Protein AF-A0A6G2DNI9-F1 (afdb_monomer_lite)

InterPro domains:
  IPR011733 Conserved hypothetical CHP02185, integral membrane [PF09605] (8-115)

Foldseek 3Di:
DDDQDDDPVLVVLLVVLLVVLVVLLVVLVVLVVPVVSVVVSVVVSCVVSVVSLLVSLQVDLHQCSQVVSQQPVLVVVVVVPDDCCSNVVSNVVSVVLSVLCVVVSSNDPVSNNVD

pLDDT: mean 88.06, std 8.9, range [38.59, 94.94]

Secondary structure (DSSP, 8-state):
----SPPHHHHHHHHHHHHHHHHHHHHHHGGGGSTTGGGTHHHHHHHHHHHHHHHHHHH--STTHHHHHHHHHHHHHHHTT--HHHHHHHHHHHHHHHHHHHHTTTT-HHHHHH-

Organism: Streptococcus pneumoniae (NCBI:txid1313)

Radius of gyration: 14.72 Å; chains: 1; bounding box: 38×23×41 Å

Structure (mmCIF, N/CA/C/O backbone):
data_AF-A0A6G2DNI9-F1
#
_entry.id   AF-A0A6G2DNI9-F1
#
loop_
_atom_site.group_PDB
_atom_site.id
_atom_site.type_symbol
_atom_site.label_atom_id
_atom_site.label_alt_id
_atom_site.label_comp_id
_atom_site.label_asym_id
_atom_site.label_entity_id
_atom_site.label_seq_id
_atom_site.pdbx_PDB_ins_code
_atom_site.Cartn_x
_atom_site.Cartn_y
_atom_site.Cartn_z
_atom_site.occupancy
_atom_site.B_iso_or_equiv
_atom_site.auth_seq_id
_atom_site.auth_comp_id
_atom_site.auth_asym_id
_atom_site.auth_atom_id
_atom_site.pdbx_PDB_model_num
ATOM 1 N N . MET A 1 1 ? -18.859 -1.297 23.348 1.00 38.59 1 MET A N 1
ATOM 2 C CA . MET A 1 1 ? -17.508 -1.582 22.803 1.00 38.59 1 MET A CA 1
ATOM 3 C C . MET A 1 1 ? -17.585 -1.586 21.266 1.00 38.59 1 MET A C 1
ATOM 5 O O . MET A 1 1 ? -17.196 -2.557 20.636 1.00 38.59 1 MET A O 1
ATOM 9 N N . ASP A 1 2 ? -18.050 -0.495 20.629 1.00 44.97 2 ASP A N 1
ATOM 10 C CA . ASP A 1 2 ? -18.661 -0.581 19.278 1.00 44.97 2 ASP A CA 1
ATOM 11 C C . ASP A 1 2 ? -18.185 0.470 18.255 1.00 44.97 2 ASP A C 1
ATOM 13 O O . ASP A 1 2 ? -18.975 1.004 17.482 1.00 44.97 2 ASP A O 1
ATOM 17 N N . ASN A 1 3 ? -16.886 0.789 18.201 1.00 56.22 3 ASN A N 1
ATOM 18 C CA . ASN A 1 3 ? -16.357 1.743 17.201 1.00 56.22 3 ASN A CA 1
ATOM 19 C C . ASN A 1 3 ? -15.251 1.191 16.283 1.00 56.22 3 ASN A C 1
ATOM 21 O O . ASN A 1 3 ? -14.615 1.957 15.561 1.00 56.22 3 ASN A O 1
ATOM 25 N N . LYS A 1 4 ? -15.044 -0.133 16.250 1.00 66.25 4 LYS A N 1
ATOM 26 C CA . LYS A 1 4 ? -14.013 -0.766 15.401 1.00 66.25 4 LYS A CA 1
ATOM 27 C C . LYS A 1 4 ? -14.487 -1.158 13.992 1.00 66.25 4 LYS A C 1
ATOM 29 O O . LYS A 1 4 ? -13.676 -1.614 13.202 1.00 66.25 4 LYS A O 1
ATOM 34 N N . LYS A 1 5 ? -15.766 -0.971 13.643 1.00 79.69 5 LYS A N 1
ATOM 35 C CA . LYS A 1 5 ? -16.270 -1.266 12.287 1.00 79.69 5 LYS A CA 1
ATOM 36 C C . LYS A 1 5 ? -15.968 -0.120 11.312 1.00 79.69 5 LYS A C 1
ATOM 38 O O . LYS A 1 5 ? -16.070 1.062 11.675 1.00 79.69 5 LYS A O 1
ATOM 43 N N . LEU A 1 6 ? -15.613 -0.477 10.077 1.00 85.94 6 LEU A N 1
ATOM 44 C CA . LEU A 1 6 ? -15.501 0.463 8.961 1.00 85.94 6 LEU A CA 1
ATOM 45 C C . LEU A 1 6 ? -16.878 1.067 8.674 1.00 85.94 6 LEU A C 1
ATOM 47 O O . LEU A 1 6 ? -17.871 0.351 8.553 1.00 85.94 6 LEU A O 1
ATOM 51 N N . LYS A 1 7 ? -16.943 2.395 8.614 1.00 89.38 7 LYS A N 1
ATOM 52 C CA . LYS A 1 7 ? -18.131 3.144 8.196 1.00 89.38 7 LYS A CA 1
ATOM 53 C C . LYS A 1 7 ? -17.966 3.546 6.733 1.00 89.38 7 LYS A C 1
ATOM 55 O O . LYS A 1 7 ? -16.846 3.628 6.237 1.00 89.38 7 LYS A O 1
ATOM 60 N N . VAL A 1 8 ? -19.068 3.892 6.070 1.00 89.25 8 VAL A N 1
ATOM 61 C CA . VAL A 1 8 ? -19.055 4.354 4.668 1.00 89.25 8 VAL A CA 1
ATOM 62 C C . VAL A 1 8 ? -18.046 5.488 4.455 1.00 89.25 8 VAL A C 1
ATOM 64 O O . VAL A 1 8 ? -17.243 5.430 3.534 1.00 89.25 8 VAL A O 1
ATOM 67 N N . LYS A 1 9 ? -17.988 6.465 5.370 1.00 89.50 9 LYS A N 1
ATOM 68 C CA . LYS A 1 9 ? -16.999 7.559 5.321 1.00 89.50 9 LYS A CA 1
ATOM 69 C C . LYS A 1 9 ? -15.534 7.093 5.330 1.00 89.50 9 LYS A C 1
ATOM 71 O O . LYS A 1 9 ? -14.674 7.752 4.750 1.00 89.50 9 LYS A O 1
ATOM 76 N N . ASP A 1 10 ? -15.247 5.971 5.989 1.00 91.25 10 ASP A N 1
ATOM 77 C CA . ASP A 1 10 ? -13.896 5.415 6.063 1.00 91.25 10 ASP A CA 1
ATOM 78 C C . ASP A 1 10 ? -13.548 4.721 4.740 1.00 91.25 10 ASP A C 1
ATOM 80 O O . ASP A 1 10 ? -12.438 4.884 4.247 1.00 91.25 10 ASP A O 1
ATOM 84 N N . LEU A 1 11 ? -14.515 4.035 4.116 1.00 90.88 11 LEU A N 1
ATOM 85 C CA . LEU A 1 11 ? -14.368 3.461 2.772 1.00 90.88 11 LEU A CA 1
ATOM 86 C C . LEU A 1 11 ? -14.158 4.548 1.709 1.00 90.88 11 LEU A C 1
ATOM 88 O O . LEU A 1 11 ? -13.289 4.410 0.854 1.00 90.88 11 LEU A O 1
ATOM 92 N N . VAL A 1 12 ? -14.891 5.661 1.801 1.00 93.56 12 VAL A N 1
ATOM 93 C CA . VAL A 1 12 ? -14.670 6.832 0.935 1.00 93.56 12 VAL A CA 1
ATOM 94 C C . VAL A 1 12 ? -13.253 7.377 1.127 1.00 93.56 12 VAL A C 1
ATOM 96 O O . VAL A 1 12 ? -12.564 7.647 0.149 1.00 93.56 12 VAL A O 1
ATOM 99 N N . SER A 1 13 ? -12.782 7.473 2.374 1.00 93.19 13 SER A N 1
ATOM 100 C CA . SER A 1 13 ? -11.410 7.909 2.662 1.00 93.19 13 SER A CA 1
ATOM 101 C C . SER A 1 13 ? -10.370 6.951 2.069 1.00 93.19 13 SER A C 1
ATOM 103 O O . SER A 1 13 ? -9.411 7.415 1.461 1.00 93.19 13 SER A O 1
ATOM 105 N N . ILE A 1 14 ? -10.577 5.632 2.183 1.00 94.56 14 ILE A N 1
ATOM 106 C CA . ILE A 1 14 ? -9.730 4.611 1.541 1.00 94.56 14 ILE A CA 1
ATOM 107 C C . ILE A 1 14 ? -9.663 4.836 0.029 1.00 94.56 14 ILE A C 1
ATOM 109 O O . ILE A 1 14 ? -8.571 4.830 -0.529 1.00 94.56 14 ILE A O 1
ATOM 113 N N . GLY A 1 15 ? -10.803 5.082 -0.623 1.00 92.38 15 GLY A N 1
ATOM 114 C CA . GLY A 1 15 ? -10.853 5.365 -2.057 1.00 92.38 15 GLY A CA 1
ATOM 115 C C . GLY A 1 15 ? -10.067 6.620 -2.439 1.00 92.38 15 GLY A C 1
ATOM 116 O O . GLY A 1 15 ? -9.222 6.564 -3.327 1.00 92.38 15 GLY A O 1
ATOM 117 N N . VAL A 1 16 ? -10.282 7.736 -1.734 1.00 94.69 16 VAL A N 1
ATOM 118 C CA . VAL A 1 16 ? -9.585 9.008 -2.005 1.00 94.69 16 VAL A CA 1
ATOM 119 C C . VAL A 1 16 ? -8.073 8.860 -1.836 1.00 94.69 16 VAL A C 1
ATOM 121 O O . VAL A 1 16 ? -7.316 9.211 -2.740 1.00 94.69 16 VAL A O 1
ATOM 124 N N . PHE A 1 17 ? -7.622 8.296 -0.713 1.00 94.25 17 PHE A N 1
ATOM 125 C CA . PHE A 1 17 ? -6.197 8.036 -0.506 1.00 94.25 17 PHE A CA 1
ATOM 126 C C . PHE A 1 17 ? -5.650 7.019 -1.509 1.00 94.25 17 PHE A C 1
ATOM 128 O O . PHE A 1 17 ? -4.509 7.161 -1.936 1.00 94.25 17 PHE A O 1
ATOM 135 N N . GLY A 1 18 ? -6.446 6.026 -1.913 1.00 93.25 18 GLY A N 1
ATOM 136 C CA . GLY A 1 18 ? -6.077 5.035 -2.923 1.00 93.25 18 GLY A CA 1
ATOM 137 C C . GLY A 1 18 ? -5.803 5.666 -4.287 1.00 93.25 18 GLY A C 1
ATOM 138 O O . GLY A 1 18 ? -4.787 5.358 -4.903 1.00 93.25 18 GLY A O 1
ATOM 139 N N . VAL A 1 19 ? -6.643 6.609 -4.725 1.00 93.69 19 VAL A N 1
ATOM 140 C CA . VAL A 1 19 ? -6.423 7.365 -5.972 1.00 93.69 19 VAL A CA 1
ATOM 141 C C . VAL A 1 19 ? -5.151 8.210 -5.884 1.00 93.69 19 VAL A C 1
ATOM 143 O O . VAL A 1 19 ? -4.346 8.195 -6.812 1.00 93.69 19 VAL A O 1
ATOM 146 N N . ILE A 1 20 ? -4.932 8.901 -4.760 1.00 93.75 20 ILE A N 1
ATOM 147 C CA . ILE A 1 20 ? -3.714 9.696 -4.535 1.00 93.75 20 ILE A CA 1
ATOM 148 C C . ILE A 1 20 ? -2.474 8.794 -4.580 1.00 93.75 20 ILE A C 1
ATOM 150 O O . ILE A 1 20 ? -1.520 9.087 -5.298 1.00 93.75 20 ILE A O 1
ATOM 154 N N . TYR A 1 21 ? -2.500 7.675 -3.854 1.00 94.06 21 TYR A N 1
ATOM 155 C CA . TYR A 1 21 ? -1.426 6.686 -3.838 1.00 94.06 21 TYR A CA 1
ATOM 156 C C . TYR A 1 21 ? -1.128 6.161 -5.245 1.00 94.06 21 TYR A C 1
ATOM 158 O O . TYR A 1 21 ? 0.031 6.122 -5.653 1.00 94.06 21 TYR A O 1
ATOM 166 N N . PHE A 1 22 ? -2.166 5.814 -6.008 1.00 90.62 22 PHE A N 1
ATOM 167 C CA . PHE A 1 22 ? -2.018 5.312 -7.368 1.00 90.62 22 PHE A CA 1
ATOM 168 C C . PHE A 1 22 ? -1.428 6.365 -8.315 1.00 90.62 22 PHE A C 1
ATOM 170 O O . PHE A 1 22 ? -0.562 6.037 -9.120 1.00 90.62 22 PHE A O 1
ATOM 177 N N . ALA A 1 23 ? -1.818 7.637 -8.185 1.00 92.38 23 ALA A N 1
ATOM 178 C CA . ALA A 1 23 ? -1.248 8.725 -8.977 1.00 92.38 23 ALA A CA 1
ATOM 179 C C . ALA A 1 23 ? 0.260 8.902 -8.718 1.00 92.38 23 ALA A C 1
ATOM 181 O O . ALA A 1 23 ? 1.040 8.986 -9.668 1.00 92.38 23 ALA A O 1
ATOM 182 N N . PHE A 1 24 ? 0.689 8.891 -7.449 1.00 93.38 24 PHE A N 1
ATOM 183 C CA . PHE A 1 24 ? 2.115 8.925 -7.102 1.00 93.38 24 PHE A CA 1
ATOM 184 C C . PHE A 1 24 ? 2.852 7.684 -7.598 1.00 93.38 24 PHE A C 1
ATOM 186 O O . PHE A 1 24 ? 3.941 7.796 -8.159 1.00 93.38 24 PHE A O 1
ATOM 193 N N . MET A 1 25 ? 2.252 6.507 -7.426 1.00 91.69 25 MET A N 1
ATOM 194 C CA . MET A 1 25 ? 2.823 5.255 -7.900 1.00 91.69 25 MET A CA 1
ATOM 195 C C . MET A 1 25 ? 3.027 5.265 -9.414 1.00 91.69 25 MET A C 1
ATOM 197 O O . MET A 1 25 ? 4.087 4.852 -9.875 1.00 91.69 25 MET A O 1
ATOM 201 N N . PHE A 1 26 ? 2.050 5.757 -10.175 1.00 89.81 26 PHE A N 1
ATOM 202 C CA . PHE A 1 26 ? 2.145 5.874 -11.624 1.00 89.81 26 PHE A CA 1
ATOM 203 C C . PHE A 1 26 ? 3.215 6.893 -12.032 1.00 89.81 26 PHE A C 1
ATOM 205 O O . PHE A 1 26 ? 4.070 6.581 -12.855 1.00 89.81 26 PHE A O 1
ATOM 212 N N . GLY A 1 27 ? 3.235 8.074 -11.401 1.00 91.62 27 GLY A N 1
ATOM 213 C CA . GLY A 1 27 ? 4.224 9.120 -11.677 1.00 91.62 27 GLY A CA 1
ATOM 214 C C . GLY A 1 27 ? 5.664 8.666 -11.424 1.00 91.62 27 GLY A C 1
ATOM 215 O O . GLY A 1 27 ? 6.518 8.812 -12.296 1.00 91.62 27 GLY A O 1
ATOM 216 N N . VAL A 1 28 ? 5.930 8.049 -10.268 1.00 91.56 28 VAL A N 1
ATOM 217 C CA . VAL A 1 28 ? 7.248 7.464 -9.959 1.00 91.56 28 VAL A CA 1
ATOM 218 C C . VAL A 1 28 ? 7.507 6.226 -10.830 1.00 91.56 28 VAL A C 1
ATOM 220 O O . VAL A 1 28 ? 8.640 5.973 -11.230 1.00 91.56 28 VAL A O 1
ATOM 223 N N . GLY A 1 29 ? 6.455 5.485 -11.187 1.00 87.62 29 GLY A N 1
ATOM 224 C CA . GLY A 1 29 ? 6.485 4.307 -12.060 1.00 87.62 29 GLY A CA 1
ATOM 225 C C . GLY A 1 29 ? 7.055 4.576 -13.445 1.00 87.62 29 GLY A C 1
ATOM 226 O O . GLY A 1 29 ? 7.716 3.705 -14.007 1.00 87.62 29 GLY A O 1
ATOM 227 N N . MET A 1 30 ? 6.907 5.800 -13.957 1.00 89.44 30 MET A N 1
ATOM 228 C CA . MET A 1 30 ? 7.505 6.214 -15.230 1.00 89.44 30 MET A CA 1
ATOM 229 C C . MET A 1 30 ? 9.038 6.114 -15.237 1.00 89.44 30 MET A C 1
ATOM 231 O O . MET A 1 30 ? 9.628 5.961 -16.304 1.00 89.44 30 MET A O 1
ATOM 235 N N . MET A 1 31 ? 9.699 6.120 -14.069 1.00 88.75 31 MET A N 1
ATOM 236 C CA . MET A 1 31 ? 11.142 5.856 -13.971 1.00 88.75 31 MET A CA 1
ATOM 237 C C . MET A 1 31 ? 11.514 4.457 -14.479 1.00 88.75 31 MET A C 1
ATOM 239 O O . MET A 1 31 ? 12.620 4.269 -14.978 1.00 88.75 31 MET A O 1
ATOM 243 N N . GLY A 1 32 ? 10.591 3.492 -14.409 1.00 83.56 32 GLY A N 1
ATOM 244 C CA . GLY A 1 32 ? 10.788 2.134 -14.915 1.00 83.56 32 GLY A CA 1
ATOM 245 C C . GLY A 1 32 ? 10.960 2.045 -16.436 1.00 83.56 32 GLY A C 1
ATOM 246 O O . GLY A 1 32 ? 11.422 1.018 -16.921 1.00 83.56 32 GLY A O 1
ATOM 247 N N . LEU A 1 33 ? 10.653 3.113 -17.188 1.00 86.81 33 LEU A N 1
ATOM 248 C CA . LEU A 1 33 ? 10.943 3.187 -18.625 1.00 86.81 33 LEU A CA 1
ATOM 249 C C . LEU A 1 33 ? 12.447 3.251 -18.919 1.00 86.81 33 LEU A C 1
ATOM 251 O O . LEU A 1 33 ? 12.877 2.856 -20.000 1.00 86.81 33 LEU A O 1
ATOM 255 N N . ILE A 1 34 ? 13.248 3.743 -17.969 1.00 91.88 34 ILE A N 1
ATOM 256 C CA . ILE A 1 34 ? 14.706 3.786 -18.075 1.00 91.88 34 ILE A CA 1
ATOM 257 C C . ILE A 1 34 ? 15.258 2.573 -17.307 1.00 91.88 34 ILE A C 1
ATOM 259 O O . ILE A 1 34 ? 15.191 2.561 -16.075 1.00 91.88 34 ILE A O 1
ATOM 263 N N . PRO A 1 35 ? 15.858 1.570 -17.980 1.00 87.12 35 PRO A N 1
ATOM 264 C CA . PRO A 1 35 ? 16.223 0.298 -17.349 1.00 87.12 35 PRO A CA 1
ATOM 265 C C . PRO A 1 35 ? 17.114 0.427 -16.108 1.00 87.12 35 PRO A C 1
ATOM 267 O O . PRO A 1 35 ? 16.950 -0.320 -15.149 1.00 87.12 35 PRO A O 1
ATOM 270 N N . ILE A 1 36 ? 18.032 1.400 -16.084 1.00 91.38 36 ILE A N 1
ATOM 271 C CA . ILE A 1 36 ? 18.929 1.589 -14.936 1.00 91.38 36 ILE A CA 1
ATOM 272 C C . ILE A 1 36 ? 18.212 2.184 -13.717 1.00 91.38 36 ILE A C 1
ATOM 274 O O . ILE A 1 36 ? 18.566 1.881 -12.579 1.00 91.38 36 ILE A O 1
ATOM 278 N N . LEU A 1 37 ? 17.170 2.994 -13.940 1.00 89.69 37 LEU A N 1
ATOM 279 C CA . LEU A 1 37 ? 16.375 3.585 -12.866 1.00 89.69 37 LEU A CA 1
ATOM 280 C C . LEU A 1 37 ? 15.402 2.578 -12.251 1.00 89.69 37 LEU A C 1
ATOM 282 O O . LEU A 1 37 ? 14.976 2.785 -11.117 1.00 89.69 37 LEU A O 1
ATOM 286 N N . PHE A 1 38 ? 15.111 1.463 -12.928 1.00 86.69 38 PHE A N 1
ATOM 287 C CA . PHE A 1 38 ? 14.289 0.378 -12.386 1.00 86.69 38 PHE A CA 1
ATOM 288 C C . PHE A 1 38 ? 14.846 -0.190 -11.067 1.00 86.69 38 PHE A C 1
ATOM 290 O O . PHE A 1 38 ? 14.082 -0.570 -10.184 1.00 86.69 38 PHE A O 1
ATOM 297 N N . LEU A 1 39 ? 16.173 -0.179 -10.891 1.00 88.75 39 LEU A N 1
ATOM 298 C CA . LEU A 1 39 ? 16.839 -0.617 -9.657 1.00 88.75 39 LEU A CA 1
ATOM 299 C C . LEU A 1 39 ? 16.571 0.320 -8.467 1.00 88.75 39 LEU A C 1
ATOM 301 O O . LEU A 1 39 ? 16.553 -0.123 -7.322 1.00 88.75 39 LEU A O 1
ATOM 305 N N . ILE A 1 40 ? 16.366 1.614 -8.731 1.00 90.81 40 ILE A N 1
ATOM 306 C CA . ILE A 1 40 ? 16.212 2.665 -7.709 1.00 90.81 40 ILE A CA 1
ATOM 307 C C . ILE A 1 40 ? 14.731 3.014 -7.493 1.00 90.81 40 ILE A C 1
ATOM 309 O O . ILE A 1 40 ? 14.337 3.428 -6.401 1.00 90.81 40 ILE A O 1
ATOM 313 N N . TYR A 1 41 ? 13.899 2.793 -8.513 1.00 89.31 41 TYR A N 1
ATOM 314 C CA . TYR A 1 41 ? 12.450 2.975 -8.506 1.00 89.31 41 TYR A CA 1
ATOM 315 C C . TYR A 1 41 ? 11.753 2.503 -7.217 1.00 89.31 41 TYR A C 1
ATOM 317 O O . TYR A 1 41 ? 11.046 3.321 -6.623 1.00 89.31 41 TYR A O 1
ATOM 325 N N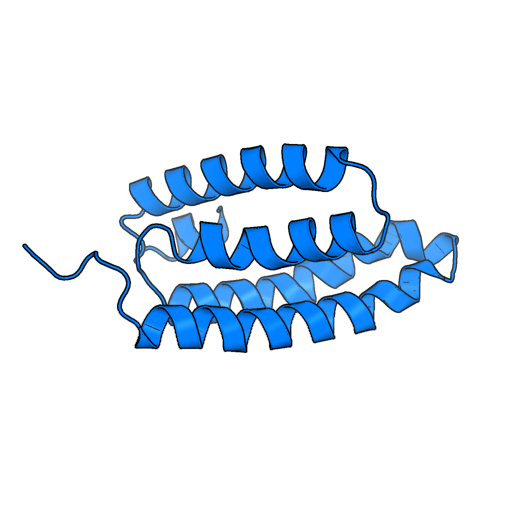 . PRO A 1 42 ? 11.940 1.256 -6.728 1.00 89.62 42 PRO A N 1
ATOM 326 C CA . PRO A 1 42 ? 11.224 0.792 -5.541 1.00 89.62 42 PRO A CA 1
ATOM 327 C C . PRO A 1 42 ? 11.565 1.612 -4.291 1.00 89.62 42 PRO A C 1
ATOM 329 O O . PRO A 1 42 ? 10.688 1.857 -3.467 1.00 89.62 42 PRO A O 1
ATOM 332 N N . THR A 1 43 ? 12.801 2.106 -4.172 1.00 91.94 43 THR A N 1
ATOM 333 C CA . THR A 1 43 ? 13.222 2.969 -3.059 1.00 91.94 43 THR A CA 1
ATOM 334 C C . THR A 1 43 ? 12.533 4.329 -3.119 1.00 91.94 43 THR A C 1
ATOM 336 O O . THR A 1 43 ? 12.005 4.804 -2.114 1.00 91.94 43 THR A O 1
ATOM 339 N N . VAL A 1 44 ? 12.486 4.951 -4.301 1.00 92.94 44 VAL A N 1
ATOM 340 C CA . VAL A 1 44 ? 11.811 6.248 -4.490 1.00 92.94 44 VAL A CA 1
ATOM 341 C C . VAL A 1 44 ? 10.313 6.105 -4.238 1.00 92.94 44 VAL A C 1
ATOM 343 O O . VAL A 1 44 ? 9.720 6.919 -3.527 1.00 92.94 44 VAL A O 1
ATOM 346 N N . LEU A 1 45 ? 9.713 5.033 -4.760 1.00 92.25 45 LEU A N 1
ATOM 347 C CA . LEU A 1 45 ? 8.312 4.720 -4.532 1.00 92.25 45 LEU A CA 1
ATOM 348 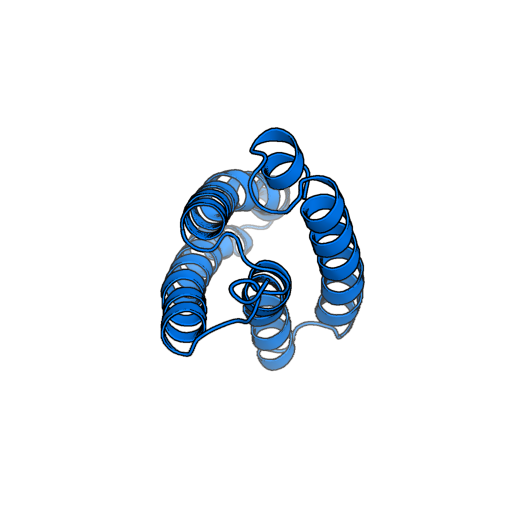C C . LEU A 1 45 ? 8.028 4.527 -3.040 1.00 92.25 45 LEU A C 1
ATOM 350 O O . LEU A 1 45 ? 7.057 5.090 -2.545 1.00 92.25 45 LEU A O 1
ATOM 354 N N . ALA A 1 46 ? 8.868 3.789 -2.312 1.00 90.88 46 ALA A N 1
ATOM 355 C CA . ALA A 1 46 ? 8.682 3.556 -0.883 1.00 90.88 46 ALA A CA 1
ATOM 356 C C . ALA A 1 46 ? 8.685 4.863 -0.072 1.00 90.88 46 ALA A C 1
ATOM 358 O O . ALA A 1 46 ? 7.845 5.031 0.808 1.00 90.88 46 ALA A O 1
ATOM 359 N N . ILE A 1 47 ? 9.563 5.818 -0.395 1.00 93.12 47 ILE A N 1
ATOM 360 C CA . ILE A 1 47 ? 9.630 7.116 0.299 1.00 93.12 47 ILE A CA 1
ATOM 361 C C . ILE A 1 47 ? 8.367 7.945 0.033 1.00 93.12 47 ILE A C 1
ATOM 363 O O . ILE A 1 47 ? 7.712 8.426 0.963 1.00 93.12 47 ILE A O 1
ATOM 367 N N . VAL A 1 48 ? 8.006 8.104 -1.241 1.00 92.44 48 VAL A N 1
ATOM 368 C CA . VAL A 1 48 ? 6.872 8.947 -1.643 1.00 92.44 48 VAL A CA 1
ATOM 369 C C . VAL A 1 48 ? 5.555 8.309 -1.209 1.00 92.44 48 VAL A C 1
ATOM 371 O O . VAL A 1 48 ? 4.764 8.907 -0.478 1.00 92.44 48 VAL A O 1
ATOM 374 N N . ALA A 1 49 ? 5.330 7.065 -1.622 1.00 90.94 49 ALA A N 1
ATOM 375 C CA . ALA A 1 49 ? 4.085 6.359 -1.382 1.00 90.94 49 ALA A CA 1
ATOM 376 C C . ALA A 1 49 ? 3.937 5.966 0.095 1.00 90.94 49 ALA A C 1
ATOM 378 O O . ALA A 1 49 ? 2.836 6.059 0.634 1.00 90.94 49 ALA A O 1
ATOM 379 N N . GLY A 1 50 ? 5.034 5.628 0.783 1.00 90.31 50 GLY A N 1
ATOM 380 C CA . GLY A 1 50 ? 5.036 5.361 2.224 1.00 90.31 50 GLY A CA 1
ATOM 381 C C . GLY A 1 50 ? 4.562 6.561 3.040 1.00 90.31 50 GLY A C 1
ATOM 382 O O . GLY A 1 50 ? 3.781 6.398 3.975 1.00 90.31 50 GLY A O 1
ATOM 383 N N . THR A 1 51 ? 4.915 7.782 2.628 1.00 92.12 51 THR A N 1
ATOM 384 C CA . THR A 1 51 ? 4.404 9.005 3.266 1.00 92.12 51 THR A CA 1
ATOM 385 C C . THR A 1 51 ? 2.877 9.105 3.139 1.00 92.12 51 THR A C 1
ATOM 387 O O . THR A 1 51 ? 2.186 9.387 4.120 1.00 92.12 51 THR A O 1
ATOM 390 N N . VAL A 1 52 ? 2.324 8.804 1.958 1.00 92.56 52 VAL A N 1
ATOM 391 C CA . VAL A 1 52 ? 0.867 8.780 1.724 1.00 92.56 52 VAL A CA 1
ATOM 392 C C . VAL A 1 52 ? 0.190 7.705 2.578 1.00 92.56 52 VAL A C 1
ATOM 394 O O . VAL A 1 52 ? -0.837 7.979 3.204 1.00 92.56 52 VAL A O 1
ATOM 397 N N . VAL A 1 53 ? 0.776 6.505 2.652 1.00 92.69 53 VAL A N 1
ATOM 398 C CA . VAL A 1 53 ? 0.254 5.412 3.485 1.00 92.69 53 VAL A CA 1
ATOM 399 C C . VAL A 1 53 ? 0.225 5.822 4.957 1.00 92.69 53 VAL A C 1
ATOM 401 O O . VAL A 1 53 ? -0.792 5.624 5.618 1.00 92.69 53 VAL A O 1
ATOM 404 N N . MET A 1 54 ? 1.279 6.458 5.471 1.00 92.19 54 MET A N 1
ATOM 405 C CA . MET A 1 54 ? 1.329 6.908 6.867 1.00 92.19 54 MET A CA 1
ATOM 406 C C . MET A 1 54 ? 0.263 7.964 7.182 1.00 92.19 54 MET A C 1
ATOM 408 O O . MET A 1 54 ? -0.400 7.879 8.220 1.00 92.19 54 MET A O 1
ATOM 412 N N . LEU A 1 55 ? 0.029 8.915 6.271 1.00 91.88 55 LEU A N 1
ATOM 413 C CA . LEU A 1 55 ? -1.065 9.885 6.402 1.00 91.88 55 LEU A CA 1
ATOM 414 C C . LEU A 1 55 ? -2.435 9.194 6.414 1.00 91.88 55 LEU A C 1
ATOM 416 O O . LEU A 1 55 ? -3.294 9.528 7.235 1.00 91.88 55 LEU A O 1
ATOM 420 N N . PHE A 1 56 ? -2.628 8.194 5.553 1.00 92.62 56 PHE A N 1
ATOM 421 C CA . PHE A 1 56 ? -3.836 7.378 5.544 1.00 92.62 56 PHE A CA 1
ATOM 422 C C . PHE A 1 56 ? -4.019 6.617 6.868 1.00 92.62 56 PHE A C 1
ATOM 424 O O . PHE A 1 56 ? -5.102 6.662 7.455 1.00 92.62 56 PHE A O 1
ATOM 431 N N . MET A 1 57 ? -2.968 5.974 7.388 1.00 88.31 57 MET A N 1
ATOM 432 C CA . MET A 1 57 ? -3.032 5.228 8.649 1.00 88.31 57 MET A CA 1
ATOM 433 C C . MET A 1 57 ? -3.329 6.129 9.852 1.00 88.31 57 MET A C 1
ATOM 435 O O . MET A 1 57 ? -4.033 5.700 10.768 1.00 88.31 57 MET A O 1
ATOM 439 N N . ALA A 1 58 ? -2.834 7.370 9.849 1.00 88.50 58 ALA A N 1
ATOM 440 C CA . ALA A 1 58 ? -3.158 8.366 10.868 1.00 88.50 58 ALA A CA 1
ATOM 441 C C . ALA A 1 58 ? -4.622 8.827 10.778 1.00 88.50 58 ALA A C 1
ATOM 443 O O . ALA A 1 58 ? -5.256 9.093 11.799 1.00 88.50 58 ALA A O 1
ATOM 444 N N . LYS A 1 59 ? -5.183 8.893 9.564 1.00 87.81 59 LYS A N 1
ATOM 445 C CA . LYS A 1 59 ? -6.579 9.288 9.341 1.00 87.81 59 LYS A CA 1
ATOM 446 C C . LYS A 1 59 ? -7.570 8.166 9.654 1.00 87.81 59 LYS A C 1
ATOM 448 O O . LYS A 1 59 ? -8.641 8.435 10.197 1.00 87.81 59 LYS A O 1
ATOM 453 N N . VAL A 1 60 ? -7.232 6.925 9.300 1.00 88.50 60 VAL A N 1
ATOM 454 C CA . VAL A 1 60 ? -8.093 5.744 9.443 1.00 88.50 60 VAL A CA 1
ATOM 455 C C . VAL A 1 60 ? -7.410 4.702 10.333 1.00 88.50 60 VAL A C 1
ATOM 457 O O . VAL A 1 60 ? -6.719 3.782 9.890 1.00 88.50 60 VAL A O 1
ATOM 460 N N . GLN A 1 61 ? -7.655 4.829 11.635 1.00 85.69 61 GLN A N 1
ATOM 461 C CA . GLN A 1 61 ? -7.119 3.952 12.683 1.00 85.69 61 GLN A CA 1
ATOM 462 C C . GLN A 1 61 ? -8.070 2.782 12.984 1.00 85.69 61 GLN A C 1
ATOM 464 O O . GLN A 1 61 ? -8.438 2.520 14.130 1.00 85.69 61 GLN A O 1
ATOM 469 N N . LYS A 1 62 ? -8.543 2.106 11.933 1.00 87.56 62 LYS A N 1
ATOM 470 C CA . LYS A 1 62 ? -9.525 1.018 12.033 1.00 87.56 62 LYS A CA 1
ATOM 471 C C . LYS A 1 62 ? -8.988 -0.285 11.444 1.00 87.56 62 LYS A C 1
ATOM 473 O O . LYS A 1 62 ? -8.213 -0.222 10.490 1.00 87.56 62 LYS A O 1
ATOM 478 N N . PRO A 1 63 ? -9.424 -1.444 11.972 1.00 86.38 63 PRO A N 1
ATOM 479 C CA . PRO A 1 63 ? -9.065 -2.736 11.403 1.00 86.38 63 PRO A CA 1
ATOM 480 C C . PRO A 1 63 ? -9.564 -2.856 9.962 1.00 86.38 63 PRO A C 1
ATOM 482 O O . PRO A 1 63 ? -10.605 -2.295 9.607 1.00 86.38 63 PRO A O 1
ATOM 485 N N . TRP A 1 64 ? -8.817 -3.602 9.157 1.00 88.62 64 TRP A N 1
ATOM 486 C CA . TRP A 1 64 ? -9.012 -3.891 7.735 1.00 88.62 64 TRP A CA 1
ATOM 487 C C . TRP A 1 64 ? -8.899 -2.691 6.794 1.00 88.62 64 TRP A C 1
ATOM 489 O O . TRP A 1 64 ? -8.938 -2.862 5.577 1.00 88.62 64 TRP A O 1
ATOM 499 N N . ALA A 1 65 ? -8.721 -1.479 7.322 1.00 91.12 65 ALA A N 1
ATOM 500 C CA . ALA A 1 65 ? -8.599 -0.282 6.502 1.00 91.12 65 ALA A CA 1
ATOM 501 C C . ALA A 1 65 ? -7.349 -0.329 5.610 1.00 91.12 65 ALA A C 1
ATOM 503 O O . ALA A 1 65 ? -7.434 -0.012 4.426 1.00 91.12 65 ALA A O 1
ATOM 504 N N . LEU A 1 66 ? -6.206 -0.752 6.169 1.00 92.06 66 LEU A N 1
ATOM 505 C CA . LEU A 1 66 ? -4.958 -0.889 5.414 1.00 92.06 66 LEU A CA 1
ATOM 506 C C . LEU A 1 66 ? -5.024 -2.019 4.417 1.00 92.06 66 LEU A C 1
ATOM 508 O O . LEU A 1 66 ? -4.608 -1.830 3.285 1.00 92.06 66 LEU A O 1
ATOM 512 N N . PHE A 1 67 ? -5.569 -3.160 4.826 1.00 93.06 67 PHE A N 1
ATOM 513 C CA . PHE A 1 67 ? -5.715 -4.301 3.941 1.00 93.06 67 PHE A CA 1
ATOM 514 C C . PHE A 1 67 ? -6.503 -3.939 2.673 1.00 93.06 67 PHE A C 1
ATOM 516 O O . PHE A 1 67 ? -6.043 -4.197 1.564 1.00 93.06 67 PHE A O 1
ATOM 523 N N . ILE A 1 68 ? -7.659 -3.277 2.823 1.00 92.69 68 ILE A N 1
ATOM 524 C CA . ILE A 1 68 ? -8.468 -2.846 1.673 1.00 92.69 68 ILE A CA 1
ATOM 525 C C . ILE A 1 68 ? -7.694 -1.824 0.839 1.00 92.69 68 ILE A C 1
ATOM 527 O O . ILE A 1 68 ? -7.593 -1.989 -0.371 1.00 92.69 68 ILE A O 1
ATOM 531 N N . PHE A 1 69 ? -7.120 -0.798 1.474 1.00 94.25 69 PHE A N 1
ATOM 532 C CA . PHE A 1 69 ? -6.328 0.225 0.789 1.00 94.25 69 PHE A CA 1
ATOM 533 C C . PHE A 1 69 ? -5.164 -0.378 -0.017 1.00 94.25 69 PHE A C 1
ATOM 535 O O . PHE A 1 69 ? -4.996 -0.082 -1.198 1.00 94.25 69 PHE A O 1
ATOM 542 N N . GLY A 1 70 ? -4.389 -1.259 0.609 1.00 91.50 70 GLY A N 1
ATOM 543 C CA . GLY A 1 70 ? -3.185 -1.855 0.050 1.00 91.50 70 GLY A CA 1
ATOM 544 C C . GLY A 1 70 ? -3.451 -2.909 -1.020 1.00 91.50 70 GLY A C 1
ATOM 545 O O . GLY A 1 70 ? -2.5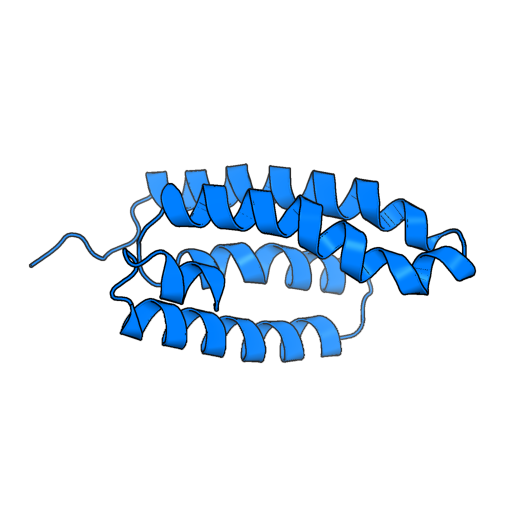90 -3.129 -1.864 1.00 91.50 70 GLY A O 1
ATOM 546 N N . MET A 1 71 ? -4.640 -3.519 -1.042 1.00 94.81 71 MET A N 1
ATOM 547 C CA . MET A 1 71 ? -5.037 -4.469 -2.087 1.00 94.81 71 MET A CA 1
ATOM 548 C C . MET A 1 71 ? -5.551 -3.800 -3.366 1.00 94.81 71 MET A C 1
ATOM 550 O O . MET A 1 71 ? -5.536 -4.440 -4.415 1.00 94.81 71 MET A O 1
ATOM 554 N N . ILE A 1 72 ? -5.959 -2.524 -3.328 1.00 92.81 72 ILE A N 1
ATOM 555 C CA . ILE A 1 72 ? -6.459 -1.819 -4.522 1.00 92.81 72 ILE A CA 1
ATOM 556 C C . ILE A 1 72 ? -5.391 -1.790 -5.624 1.00 92.81 72 ILE A C 1
ATOM 558 O O . ILE A 1 72 ? -5.668 -2.190 -6.752 1.00 92.81 72 ILE A O 1
ATOM 562 N N . SER A 1 73 ? -4.166 -1.359 -5.306 1.00 90.81 73 SER A N 1
ATOM 563 C CA . SER A 1 73 ? -3.102 -1.216 -6.311 1.00 90.81 73 SER A CA 1
ATOM 564 C C . SER A 1 73 ? -2.688 -2.552 -6.966 1.00 90.81 73 SER A C 1
ATOM 566 O O . SER A 1 73 ? -2.754 -2.638 -8.193 1.00 90.81 73 SER A O 1
ATOM 568 N N . PRO A 1 74 ? -2.362 -3.626 -6.219 1.00 92.44 74 PRO A N 1
ATOM 569 C CA . PRO A 1 74 ? -2.029 -4.937 -6.786 1.00 92.44 74 PRO A CA 1
ATOM 570 C C . PRO A 1 74 ? -3.109 -5.510 -7.708 1.00 92.44 74 PRO A C 1
ATOM 572 O O . PRO A 1 74 ? -2.792 -6.104 -8.738 1.00 92.44 74 PRO A O 1
ATOM 575 N N . LEU A 1 75 ? -4.388 -5.313 -7.366 1.00 93.56 75 LEU A N 1
ATOM 576 C CA . LEU A 1 75 ? -5.507 -5.751 -8.201 1.00 93.56 75 LEU A CA 1
ATOM 577 C C . LEU A 1 75 ? -5.576 -4.961 -9.513 1.00 93.56 75 LEU A C 1
ATOM 579 O O . LEU A 1 75 ? -5.768 -5.555 -10.573 1.00 93.56 75 LEU A O 1
ATOM 583 N N . VAL A 1 76 ? -5.368 -3.642 -9.459 1.00 91.81 76 VAL A N 1
ATOM 584 C CA . VAL A 1 76 ? -5.293 -2.796 -10.661 1.00 91.81 76 VAL A CA 1
ATOM 585 C C . VAL A 1 76 ? -4.091 -3.183 -11.525 1.00 91.81 76 VAL A C 1
ATOM 587 O O . VAL A 1 76 ? -4.228 -3.298 -12.740 1.00 91.81 76 VAL A O 1
ATOM 590 N N . MET A 1 77 ? -2.929 -3.447 -10.922 1.00 90.75 77 MET A N 1
ATOM 591 C CA . MET A 1 77 ? -1.734 -3.894 -11.647 1.00 90.75 77 MET A CA 1
ATOM 592 C C . MET A 1 77 ? -1.962 -5.225 -12.363 1.00 90.75 77 MET A C 1
ATOM 594 O O . MET A 1 77 ? -1.591 -5.370 -13.529 1.00 90.75 77 MET A O 1
ATOM 598 N N . PHE A 1 78 ? -2.586 -6.188 -11.685 1.00 93.50 78 PHE A N 1
ATOM 599 C CA . PHE A 1 78 ? -2.938 -7.474 -12.279 1.00 93.50 78 PHE A CA 1
ATOM 600 C C . PHE A 1 78 ? -3.901 -7.305 -13.457 1.00 93.50 78 PHE A C 1
ATOM 602 O O . PHE A 1 78 ? -3.651 -7.845 -14.532 1.00 93.50 78 PHE A O 1
ATOM 609 N N . ALA A 1 79 ? -4.939 -6.477 -13.298 1.00 92.50 79 ALA A N 1
ATOM 610 C CA . ALA A 1 79 ? -5.854 -6.136 -14.387 1.00 9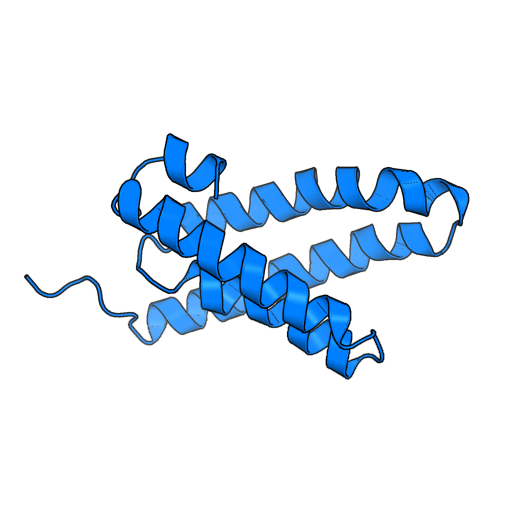2.50 79 ALA A CA 1
ATOM 611 C C . ALA A 1 79 ? -5.144 -5.436 -15.564 1.00 92.50 79 ALA A C 1
ATOM 613 O O . ALA A 1 79 ? -5.525 -5.635 -16.714 1.00 92.50 79 ALA A O 1
ATOM 614 N N . ALA A 1 80 ? -4.083 -4.670 -15.294 1.00 89.50 80 ALA A N 1
ATOM 615 C CA . ALA A 1 80 ? -3.231 -4.038 -16.302 1.00 89.50 80 ALA A CA 1
ATOM 616 C C . ALA A 1 80 ? -2.220 -4.999 -16.970 1.00 89.50 80 ALA A C 1
ATOM 618 O O . ALA A 1 80 ? -1.380 -4.550 -17.747 1.00 89.50 80 ALA A O 1
ATOM 619 N N . GLY A 1 81 ? -2.277 -6.304 -16.677 1.00 89.81 81 GLY A N 1
ATOM 620 C CA . GLY A 1 81 ? -1.464 -7.334 -17.333 1.00 89.81 81 GLY A CA 1
ATOM 621 C C . GLY A 1 81 ? -0.242 -7.811 -16.544 1.00 89.81 81 GLY A C 1
ATOM 622 O O . GLY A 1 81 ? 0.574 -8.552 -17.090 1.00 89.81 81 GLY A O 1
ATOM 623 N N . HIS A 1 82 ? -0.090 -7.424 -15.271 1.00 90.62 82 HIS A N 1
ATOM 624 C CA . HIS A 1 82 ? 0.968 -7.980 -14.419 1.00 90.62 82 HIS A CA 1
ATOM 625 C C . HIS A 1 82 ? 0.685 -9.443 -14.056 1.00 90.62 82 HIS A C 1
ATOM 627 O O . HIS A 1 82 ? -0.450 -9.916 -14.094 1.00 90.62 82 HIS A O 1
ATOM 633 N N . THR A 1 83 ? 1.725 -10.176 -13.658 1.00 93.75 83 THR A N 1
ATOM 634 C CA . THR A 1 83 ? 1.587 -11.578 -13.253 1.00 93.75 83 THR A CA 1
ATOM 635 C C . THR A 1 83 ? 0.782 -11.717 -11.957 1.00 93.75 83 THR A C 1
ATOM 637 O O . THR A 1 83 ? 0.796 -10.844 -11.086 1.00 93.75 83 THR A O 1
ATOM 640 N N . TYR A 1 84 ? 0.120 -12.867 -11.783 1.00 91.56 84 TYR A N 1
ATOM 641 C CA . TYR A 1 84 ? -0.652 -13.180 -10.569 1.00 91.56 84 TYR A CA 1
ATOM 642 C C . TYR A 1 84 ? 0.198 -13.145 -9.286 1.00 91.56 84 TYR A C 1
ATOM 644 O O . TYR A 1 84 ? -0.334 -12.984 -8.188 1.00 91.56 84 TYR A O 1
ATOM 652 N N . VAL A 1 85 ? 1.524 -13.258 -9.429 1.00 93.19 85 VAL A N 1
ATOM 653 C CA . VAL A 1 85 ? 2.505 -13.163 -8.342 1.00 93.19 85 VAL A CA 1
ATOM 654 C C . VAL A 1 85 ? 2.336 -11.865 -7.555 1.00 93.19 85 VAL A C 1
ATOM 656 O O . VAL A 1 85 ? 2.427 -11.894 -6.330 1.00 93.19 85 VAL A O 1
ATOM 659 N N . VAL A 1 86 ? 2.022 -10.750 -8.228 1.00 92.38 86 VAL A N 1
ATOM 660 C CA . VAL A 1 86 ? 1.821 -9.447 -7.575 1.00 92.38 86 VAL A CA 1
ATOM 661 C C . VAL A 1 86 ? 0.673 -9.514 -6.567 1.00 92.38 86 VAL A C 1
ATOM 663 O O . VAL A 1 86 ? 0.833 -9.065 -5.436 1.00 92.38 86 VAL A O 1
ATOM 666 N N . VAL A 1 87 ? -0.446 -10.139 -6.944 1.00 93.31 87 VAL A N 1
ATOM 667 C CA . VAL A 1 87 ? -1.639 -10.266 -6.091 1.00 93.31 87 VAL A CA 1
ATOM 668 C C . VAL A 1 87 ? -1.403 -11.235 -4.937 1.00 93.31 87 VAL A C 1
ATOM 670 O O . VAL A 1 87 ? -1.796 -10.964 -3.804 1.00 93.31 87 VAL A O 1
ATOM 673 N N . VAL A 1 88 ? -0.759 -12.375 -5.203 1.00 94.88 88 VAL A N 1
ATOM 674 C CA . VAL A 1 88 ? -0.499 -13.388 -4.168 1.00 94.88 88 VAL A CA 1
ATOM 675 C C . VAL A 1 88 ? 0.471 -12.848 -3.121 1.00 94.88 88 VAL A C 1
ATOM 677 O O . VAL A 1 88 ? 0.215 -12.964 -1.923 1.00 94.88 88 VAL A O 1
ATOM 680 N N . LEU A 1 89 ? 1.561 -12.216 -3.559 1.00 94.06 89 LEU A N 1
ATOM 681 C CA . LEU A 1 89 ? 2.544 -11.648 -2.646 1.00 94.06 89 LEU A CA 1
ATOM 682 C C . LEU A 1 89 ? 1.948 -10.485 -1.849 1.00 94.06 89 LEU A C 1
ATOM 684 O O . LEU A 1 89 ? 2.120 -10.437 -0.631 1.00 94.06 89 LEU A O 1
ATOM 688 N N . SER A 1 90 ? 1.199 -9.586 -2.500 1.00 93.50 90 SER A N 1
ATOM 689 C CA . SER A 1 90 ? 0.546 -8.483 -1.795 1.00 93.50 90 SER A CA 1
ATOM 690 C C . SER A 1 90 ? -0.448 -8.984 -0.757 1.00 93.50 90 SER A C 1
ATOM 692 O O . SER A 1 90 ? -0.500 -8.436 0.338 1.00 93.50 90 SER A O 1
ATOM 694 N N . LEU A 1 91 ? -1.201 -10.044 -1.060 1.00 94.62 91 LEU A N 1
ATOM 695 C CA . LEU A 1 91 ? -2.144 -10.634 -0.119 1.00 94.62 91 LEU A CA 1
ATOM 696 C C . LEU A 1 91 ? -1.433 -11.107 1.157 1.00 94.62 91 LEU A C 1
ATOM 698 O O . LEU A 1 91 ? -1.868 -10.775 2.257 1.00 94.62 91 LEU A O 1
ATOM 702 N N . ILE A 1 92 ? -0.317 -11.830 1.014 1.00 94.94 92 ILE A N 1
ATOM 703 C CA . ILE A 1 92 ? 0.472 -12.333 2.148 1.00 94.94 92 ILE A CA 1
ATOM 704 C C . ILE A 1 92 ? 1.027 -11.168 2.976 1.00 94.94 92 ILE A C 1
ATOM 706 O O . ILE A 1 92 ? 0.850 -11.137 4.195 1.00 94.94 92 ILE A O 1
ATOM 710 N N . VAL A 1 93 ? 1.655 -10.188 2.322 1.00 93.94 93 VAL A N 1
ATOM 711 C CA . VAL A 1 93 ? 2.258 -9.031 3.001 1.00 93.94 93 VAL A CA 1
ATOM 712 C C . VAL A 1 93 ? 1.195 -8.192 3.713 1.00 93.94 93 VAL A C 1
ATOM 714 O O . VAL A 1 93 ? 1.387 -7.822 4.868 1.00 93.94 93 VAL A O 1
ATOM 717 N N . MET A 1 94 ? 0.041 -7.953 3.086 1.00 93.62 94 MET A N 1
ATOM 718 C CA . MET A 1 94 ? -1.043 -7.167 3.684 1.00 93.62 94 MET A CA 1
ATOM 719 C C . MET A 1 94 ? -1.682 -7.868 4.885 1.00 93.62 94 MET A C 1
ATOM 721 O O . MET A 1 94 ? -2.060 -7.201 5.848 1.00 93.62 94 MET A O 1
ATOM 725 N N . ILE A 1 95 ? -1.773 -9.202 4.874 1.00 92.88 95 ILE A N 1
ATOM 726 C CA . ILE A 1 95 ? -2.212 -9.963 6.053 1.00 92.88 95 ILE A CA 1
ATOM 727 C C . ILE A 1 95 ? -1.218 -9.770 7.204 1.00 92.88 95 ILE A C 1
ATOM 729 O O . ILE A 1 95 ? -1.637 -9.509 8.332 1.00 92.88 95 ILE A O 1
ATOM 733 N N . ILE A 1 96 ? 0.088 -9.855 6.934 1.00 92.81 96 ILE A N 1
ATOM 734 C CA . ILE A 1 96 ? 1.128 -9.642 7.951 1.00 92.81 96 ILE A CA 1
ATOM 735 C C . ILE A 1 96 ? 1.053 -8.214 8.508 1.00 92.81 96 ILE A C 1
ATOM 737 O O . ILE A 1 96 ? 1.032 -8.034 9.727 1.00 92.81 96 ILE A O 1
ATOM 741 N N . ALA A 1 97 ? 0.933 -7.209 7.640 1.00 91.00 97 ALA A N 1
ATOM 742 C CA . ALA A 1 97 ? 0.794 -5.809 8.033 1.00 91.00 97 ALA A CA 1
ATOM 743 C C . ALA A 1 97 ? -0.430 -5.587 8.943 1.00 91.00 97 ALA A C 1
ATOM 745 O O . ALA A 1 97 ? -0.336 -4.943 9.991 1.00 91.00 97 ALA A O 1
ATOM 746 N N . GLU A 1 98 ? -1.575 -6.183 8.600 1.00 89.94 98 GLU A N 1
ATOM 747 C CA . GLU A 1 98 ? -2.797 -6.097 9.403 1.00 89.94 98 GLU A CA 1
ATOM 748 C C . GLU A 1 98 ? 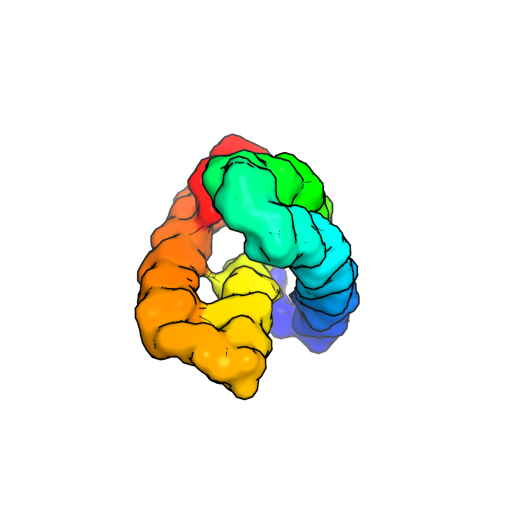-2.624 -6.756 10.786 1.00 89.94 98 GLU A C 1
ATOM 750 O O . GLU A 1 98 ? -3.071 -6.210 11.799 1.00 89.94 98 GLU A O 1
ATOM 755 N N . LEU A 1 99 ? -1.911 -7.887 10.867 1.00 88.50 99 LEU A N 1
ATOM 756 C CA . LEU A 1 99 ? -1.578 -8.536 12.140 1.00 88.50 99 LEU A CA 1
ATOM 757 C C . LEU A 1 99 ? -0.670 -7.656 13.013 1.00 88.50 99 LEU A C 1
ATOM 759 O O . LEU A 1 99 ? -0.934 -7.518 14.210 1.00 88.50 99 LEU A O 1
ATOM 763 N N . ILE A 1 100 ? 0.343 -7.007 12.431 1.00 87.75 100 ILE A N 1
ATOM 764 C CA . ILE A 1 100 ? 1.228 -6.072 13.147 1.00 87.75 100 ILE A CA 1
ATOM 765 C C . ILE A 1 100 ? 0.420 -4.887 13.699 1.00 87.75 100 ILE A C 1
ATOM 767 O O . ILE A 1 100 ? 0.538 -4.538 14.880 1.00 87.75 100 ILE A O 1
ATOM 771 N N . ARG A 1 101 ? -0.482 -4.308 12.895 1.00 84.50 101 ARG A N 1
ATOM 772 C CA . ARG A 1 101 ? -1.355 -3.209 13.346 1.00 84.50 101 ARG A CA 1
ATOM 773 C C . ARG A 1 101 ? -2.334 -3.636 14.432 1.00 84.50 101 ARG A C 1
ATOM 775 O O . ARG A 1 101 ? -2.624 -2.845 15.337 1.00 84.50 101 ARG A O 1
ATOM 782 N N . LYS A 1 102 ? -2.802 -4.886 14.393 1.00 84.12 102 LYS A N 1
ATOM 783 C CA . LYS A 1 102 ? -3.647 -5.462 15.443 1.00 84.12 102 LYS A CA 1
ATOM 784 C C . LYS A 1 102 ? -2.922 -5.507 16.789 1.00 84.12 102 LYS A C 1
ATOM 786 O O . LYS A 1 102 ? -3.538 -5.150 17.793 1.00 84.12 102 LYS A O 1
ATOM 791 N N . ILE A 1 103 ? -1.635 -5.871 16.810 1.00 83.38 103 ILE A N 1
ATOM 792 C CA . ILE A 1 103 ? -0.797 -5.871 18.027 1.00 83.38 103 ILE A CA 1
ATOM 793 C C . ILE A 1 103 ? -0.656 -4.446 18.583 1.00 83.38 103 ILE A C 1
ATOM 795 O O . ILE A 1 103 ? -0.812 -4.224 19.781 1.00 83.38 103 ILE A O 1
ATOM 799 N N . GLY A 1 104 ? -0.463 -3.456 17.707 1.00 76.62 104 GLY A N 1
ATOM 800 C CA . GLY A 1 104 ? -0.406 -2.037 18.073 1.00 76.62 104 GLY A CA 1
ATOM 801 C C . GLY A 1 104 ? -1.754 -1.372 18.386 1.00 76.62 104 GLY A C 1
ATOM 802 O O . GLY A 1 104 ? -1.799 -0.148 18.543 1.00 76.62 104 GLY A O 1
ATOM 803 N N . ASN A 1 105 ? -2.853 -2.140 18.431 1.00 79.81 105 ASN A N 1
ATOM 804 C CA . ASN A 1 105 ? -4.234 -1.673 18.615 1.00 79.81 105 ASN A CA 1
ATOM 805 C C . ASN A 1 105 ? -4.612 -0.507 17.670 1.00 79.81 105 ASN A C 1
ATOM 807 O O . ASN A 1 105 ? -5.394 0.366 18.045 1.00 79.81 105 ASN A O 1
ATOM 811 N N . TYR A 1 106 ? -4.037 -0.492 16.458 1.00 75.94 106 TYR A N 1
ATOM 812 C CA . TYR A 1 106 ? -4.257 0.466 15.358 1.00 75.94 106 TYR A CA 1
ATOM 813 C C . TYR A 1 106 ? -3.905 1.942 15.622 1.00 75.94 106 TYR A C 1
ATOM 815 O O . TYR A 1 106 ? -3.933 2.744 14.687 1.00 75.94 106 TYR A O 1
ATOM 823 N N . ASN A 1 107 ? -3.533 2.295 16.855 1.00 71.94 107 ASN A N 1
ATOM 824 C CA . ASN A 1 107 ? -3.231 3.665 17.282 1.00 71.94 107 ASN A CA 1
ATOM 825 C C . ASN A 1 107 ? -1.738 3.925 17.516 1.00 71.94 107 ASN A C 1
ATOM 827 O O . ASN A 1 107 ? -1.327 5.078 17.623 1.00 71.94 107 ASN A O 1
ATOM 831 N N . SER A 1 108 ? -0.915 2.880 17.612 1.00 77.06 108 SER A N 1
ATOM 832 C CA . SER A 1 108 ? 0.504 3.046 17.913 1.00 77.06 108 SER A CA 1
ATOM 833 C C . SER A 1 108 ? 1.330 3.345 16.663 1.00 77.06 108 SER A C 1
ATOM 835 O O . SER A 1 108 ? 1.387 2.540 15.733 1.00 77.06 108 SER A O 1
ATOM 837 N N . PHE A 1 109 ? 2.036 4.479 16.682 1.00 76.50 109 PHE A N 1
ATOM 838 C CA . PHE A 1 109 ? 2.918 4.908 15.594 1.00 76.50 109 PHE A CA 1
ATOM 839 C C . PHE A 1 109 ? 4.014 3.881 15.283 1.00 76.50 109 PHE A C 1
ATOM 841 O O . PHE A 1 109 ? 4.266 3.597 14.120 1.00 76.50 109 PHE A O 1
ATOM 848 N N . LYS A 1 110 ? 4.617 3.264 16.310 1.00 76.25 110 LYS A N 1
ATOM 849 C CA . LYS A 1 110 ? 5.708 2.287 16.132 1.00 76.25 110 LYS A CA 1
ATOM 850 C C . LYS A 1 110 ? 5.271 1.063 15.326 1.00 76.25 110 LYS A C 1
ATOM 852 O O . LYS A 1 110 ? 6.012 0.606 14.469 1.00 76.25 110 LYS A O 1
ATOM 857 N N . TYR A 1 111 ? 4.068 0.556 15.595 1.00 73.31 111 TYR A N 1
ATOM 858 C CA . TYR A 1 111 ? 3.533 -0.610 14.891 1.00 73.31 111 TYR A CA 1
ATOM 859 C C . TYR A 1 111 ? 2.984 -0.244 13.509 1.00 73.31 111 TYR A C 1
ATOM 861 O O . TYR A 1 111 ? 3.144 -1.033 12.591 1.00 73.31 111 TYR A O 1
ATOM 869 N N . ASN A 1 112 ? 2.409 0.953 13.341 1.00 77.81 112 ASN A N 1
ATOM 870 C CA . ASN A 1 112 ? 1.981 1.447 12.026 1.00 77.81 112 ASN A CA 1
ATOM 871 C C . ASN A 1 112 ? 3.170 1.747 11.092 1.00 77.81 112 ASN A C 1
ATOM 873 O O . ASN A 1 112 ? 3.032 1.627 9.886 1.00 77.81 112 ASN A O 1
ATOM 877 N N . MET A 1 113 ? 4.323 2.147 11.637 1.00 78.50 113 MET A N 1
ATOM 878 C CA . MET A 1 113 ? 5.549 2.362 10.858 1.00 78.50 113 MET A CA 1
ATOM 879 C C . MET A 1 113 ? 6.205 1.042 10.422 1.00 78.50 113 MET A C 1
ATOM 881 O O . MET A 1 113 ? 6.921 1.018 9.428 1.00 78.50 113 MET A O 1
ATOM 885 N N . LEU A 1 114 ? 6.003 -0.035 11.186 1.00 81.06 114 LEU A N 1
ATOM 886 C CA . LEU A 1 114 ? 6.573 -1.356 10.904 1.00 81.06 114 LEU A CA 1
ATOM 887 C C . LEU A 1 114 ? 5.704 -2.188 9.945 1.00 81.06 114 LEU A C 1
ATOM 889 O O . LEU A 1 114 ? 6.224 -3.078 9.279 1.00 81.06 114 LEU A O 1
ATOM 893 N N . SER A 1 115 ? 4.389 -1.945 9.938 1.00 74.06 115 SER A N 1
ATOM 894 C CA . SER A 1 115 ? 3.401 -2.647 9.108 1.00 74.06 115 SER A CA 1
ATOM 895 C C . SER A 1 115 ? 3.391 -2.159 7.668 1.00 74.06 115 SER A C 1
ATOM 897 O O . SER A 1 115 ? 3.312 -3.023 6.774 1.00 74.06 115 SER A O 1
#

Sequence (115 aa):
MDNKKLKVKDLVSIGVFGVIYFAFMFGVGMMGLIPILFLIYPTVLAIVAGTVVMLFMAKVQKPWALFIFGMISPLVMFAAGHTYVVVVLSLIVMIIAELIRKIGNYNSFKYNMLS

=== Feature glossary ===
Key to the feature types in this record:

— What the protein is —

Primary structure: the covalent order of the twenty standard amino acids along the backbone. Two proteins with the same sequence will (almost always) fold to the same structure; two with 30% identity often share a fold but not the details.

Database cross-references. InterPro integrates a dozen domain/family signature databases into unified entries with residue-range hits. GO terms attach function/process/location labels with evidence codes. CATH codes position the fold in a four-level structural taxonomy. Organism is the NCBI-taxonomy species name.

— Where its atoms are —

The mmCIF block holds the 3D Cartesian coordinates of each backbone atom (N, Cα, C, O) in ångströms. mmCIF is the PDB's canonical archive format — a tagged-loop text representation of the atomic model.

Six rendered views show the 3D structure from the faces of a cube — i.e. along ±x, ±y, ±z. Rendering representation is drawn randomly per protein from cartoon (secondary-structure ribbons), sticks (backbone bonds), or molecular surface; coloring is either N→C rainbow (blue at the N-terminus through red at the C-terminus) or one color per chain.

— Local backbone conformation —

DSSP 8-state secondary structure assigns each residue one of H (α-helix), G (3₁₀-helix), I (π-helix), E (extended β-strand), B (isolated β-bridge), T (hydrogen-bonded turn), S (bend), or '-' (coil). The assignment is computed from backbone hydrogen-bond geometry via the Kabsch–Sander algorithm.

P-SEA three-state annotation labels each residue as helix, strand, or coil based purely on the geometry of the Cα trace. It serves as a fallback when the full backbone (and thus DSSP) is unavailable.

The φ/ψ torsion pair specifies the backbone conformation at each residue. φ rotates about the N–Cα bond, ψ about the Cα–C bond. Steric clashes forbid most of the (φ, ψ) plane — the allowed regions (α-helix basin, β-sheet basin, left-handed helix) are the Ramachandran-allowed regions.

— Global shape and packing —

The geometric summary reports three shape descriptors. Rg (radius of gyration) measures how spread out the Cα atoms are about their centre of mass; compact globular proteins have small Rg, elongated or unfolded ones large. Cα contacts (<8 Å, |i−j|>4) count long-range residue pairs in spatial proximity — high for tightly packed folds, near zero for rods or random coil. The bounding-box extents give the protein's footprint along x, y, z in Å.

Accessible surface area quantifies burial. A residue with SASA near zero is packed into the hydrophobic core; one with SASA >100 Å² sits on the surface. Computed here via the Shrake–Rupley numerical algorithm with a 1.4 Å probe.

Plot images: a contact map (which residues are close in 3D, as an N×N binary image), a Ramachandran scatter (backbone torsion angles, revealing secondary-structure composition at a glance), and — for AlphaFold structures — a PAE heatmap (pairwise prediction confidence).

— Structural neighborhood —

The Foldseek 3Di string encodes local tertiary geometry as a 20-letter alphabet — one character per residue — derived from the relative positions of nearby Cα atoms. Unlike the amino-acid sequence, 3Di is a direct function of the 3D structure, so two proteins with the same fold have similar 3Di strings even at low sequence identity.

Nearest PDB neighbors are the top structural matches found by Foldseek when searching this structure against the entire Protein Data Bank. Each hit reports a TM-score (0 to 1; >0.5 almost always implies the same fold) and an E-value. These are *structural* homologs — they may share no detectable sequence similarity.

— Confidence and disorder —

For AlphaFold models, the B-factor field carries pLDDT — the model's own estimate of local accuracy on a 0–100 scale. Regions with pLDDT<50 should be treated as essentially unmodeled; they often correspond to intrinsically disordered segments.

B-factor (Debye–Waller factor) reflects atomic displacement in the crystal lattice. It is an experimental observable (units Å²), not a prediction; low values mean the atom is pinned down, high values mean it moves or is heterogeneous across the crystal.

Predicted aligned error is AlphaFold's pairwise confidence. Unlike pLDDT (per-residue), PAE is per-residu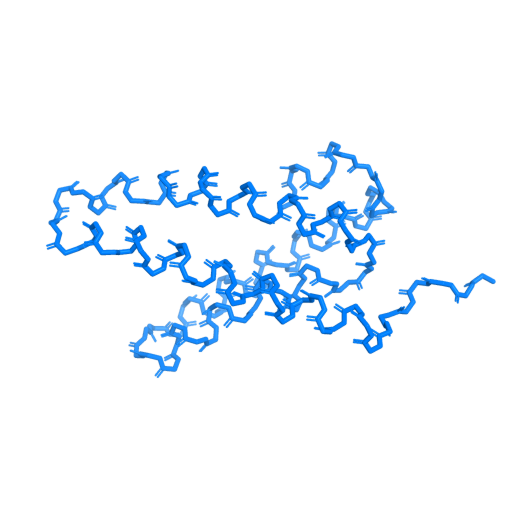e-pair and captures whether two parts of the structure are correctly placed relative to each other. Units are ångströms of expected positional error.